Protein AF-A0A559M6P3-F1 (afdb_monomer_lite)

InterPro domains:
  IPR012621 Mitochondrial import receptor subunit TOM7 [PF08038] (33-73)

Structure (mmCIF, N/CA/C/O backbone):
data_AF-A0A559M6P3-F1
#
_entry.id   AF-A0A559M6P3-F1
#
loop_
_atom_site.group_PDB
_atom_site.id
_atom_site.type_symbol
_atom_site.label_atom_id
_atom_site.label_alt_id
_atom_site.label_comp_id
_atom_site.label_asym_id
_atom_site.label_entity_id
_atom_site.label_seq_id
_atom_site.pdbx_PDB_ins_code
_atom_site.Cartn_x
_atom_site.Cartn_y
_atom_site.Cartn_z
_atom_site.occupancy
_atom_site.B_iso_or_equiv
_atom_site.auth_seq_id
_atom_site.auth_comp_id
_atom_site.auth_asym_id
_atom_site.auth_atom_id
_atom_site.pdbx_PDB_model_num
ATOM 1 N N . MET A 1 1 ? -55.589 18.400 46.195 1.00 60.41 1 MET A N 1
ATOM 2 C CA . MET A 1 1 ? -54.527 17.386 46.419 1.00 60.41 1 MET A CA 1
ATOM 3 C C . MET A 1 1 ? -54.107 16.622 45.154 1.00 60.41 1 MET A C 1
ATOM 5 O O . MET A 1 1 ? -52.920 16.395 44.991 1.00 60.41 1 MET A O 1
ATOM 9 N N . LYS A 1 2 ? -55.008 16.286 44.211 1.00 70.44 2 LYS A N 1
ATOM 10 C CA . LYS A 1 2 ? -54.681 15.501 42.992 1.00 70.44 2 LYS A CA 1
ATOM 11 C C . LYS A 1 2 ? -53.669 16.148 42.022 1.00 70.44 2 LYS A C 1
ATOM 13 O O . LYS A 1 2 ? -52.978 15.438 41.303 1.00 70.44 2 LYS A O 1
ATOM 18 N N . HIS A 1 3 ? -53.555 17.476 42.014 1.00 53.69 3 HIS A N 1
ATOM 19 C CA . HIS A 1 3 ? -52.643 18.186 41.107 1.00 53.69 3 HIS A CA 1
ATOM 20 C C . HIS A 1 3 ? -51.169 18.106 41.530 1.00 53.69 3 HIS A C 1
ATOM 22 O O . HIS A 1 3 ? -50.309 18.030 40.664 1.00 53.69 3 HIS A O 1
ATOM 28 N N . ILE A 1 4 ? -50.879 18.042 42.833 1.00 65.56 4 ILE A N 1
ATOM 29 C CA . ILE A 1 4 ? -49.499 17.998 43.352 1.00 65.56 4 ILE A CA 1
ATOM 30 C C . ILE A 1 4 ? -48.855 16.639 43.039 1.00 65.56 4 ILE A C 1
ATOM 32 O O . ILE A 1 4 ? -47.710 16.570 42.606 1.00 65.56 4 ILE A O 1
ATOM 36 N N . VAL A 1 5 ? -49.637 15.559 43.134 1.00 71.75 5 VAL A N 1
ATOM 37 C CA . VAL A 1 5 ? -49.180 14.196 42.811 1.00 71.75 5 VAL A CA 1
ATOM 38 C C . VAL A 1 5 ? -48.808 14.055 41.328 1.00 71.75 5 VAL A C 1
ATOM 40 O O . VAL A 1 5 ? -47.851 13.363 40.992 1.00 71.75 5 VAL A O 1
ATOM 43 N N . LYS A 1 6 ? -49.518 14.750 40.427 1.00 67.94 6 LYS A N 1
ATOM 44 C CA . LYS A 1 6 ? -49.210 14.734 38.988 1.00 67.94 6 LYS A CA 1
ATOM 45 C C . LYS A 1 6 ? -47.903 15.469 38.664 1.00 67.94 6 LYS A C 1
ATOM 47 O O . LYS A 1 6 ? -47.205 15.058 37.747 1.00 67.94 6 LYS A O 1
ATOM 52 N N . VAL A 1 7 ? -47.556 16.510 39.424 1.00 70.06 7 VAL A N 1
ATOM 53 C CA . VAL A 1 7 ? -46.298 17.260 39.251 1.00 70.06 7 VAL A CA 1
ATOM 54 C C . VAL A 1 7 ? -45.097 16.432 39.724 1.00 70.06 7 VAL A C 1
ATOM 56 O O . VAL A 1 7 ? -44.101 16.362 39.013 1.00 70.06 7 VAL A O 1
ATOM 59 N N . GLN A 1 8 ? -45.231 15.686 40.826 1.00 71.00 8 GLN A N 1
ATOM 60 C CA . GLN A 1 8 ? -44.188 14.767 41.307 1.00 71.00 8 GLN A CA 1
ATOM 61 C C . GLN A 1 8 ? -43.873 13.647 40.293 1.00 71.00 8 GLN A C 1
ATOM 63 O O . GLN A 1 8 ? -42.717 13.278 40.092 1.00 71.00 8 GLN A O 1
ATOM 68 N N . ALA A 1 9 ? -44.904 13.125 39.618 1.00 71.38 9 ALA A N 1
ATOM 69 C CA . ALA A 1 9 ? -44.743 12.104 38.583 1.00 71.38 9 ALA A CA 1
ATOM 70 C C . ALA A 1 9 ? -44.068 12.644 37.306 1.00 71.38 9 ALA A C 1
ATOM 72 O O . ALA A 1 9 ? -43.375 11.897 36.620 1.00 71.38 9 ALA A O 1
ATOM 73 N N . LEU A 1 10 ? -44.244 13.936 37.002 1.00 68.06 10 LEU A N 1
ATOM 74 C CA . LEU A 1 10 ? -43.629 14.598 35.848 1.00 68.06 10 LEU A CA 1
ATOM 75 C C . LEU A 1 10 ? -42.158 14.958 36.103 1.00 68.06 10 LEU A C 1
ATOM 77 O O . LEU A 1 10 ? -41.322 14.736 35.229 1.00 68.06 10 LEU A O 1
ATOM 81 N N . GLU A 1 11 ? -41.809 15.427 37.304 1.00 67.25 11 GLU A N 1
ATOM 82 C CA . GLU A 1 11 ? -40.406 15.668 37.684 1.00 67.25 11 GLU A CA 1
ATOM 83 C C . GLU A 1 11 ? -39.592 14.370 37.720 1.00 67.25 11 GLU A C 1
ATOM 85 O O . GLU A 1 11 ? -38.444 14.335 37.271 1.00 67.25 11 GLU A O 1
ATOM 90 N N . SER A 1 12 ? -40.214 13.269 38.156 1.00 67.25 12 SER A N 1
ATOM 91 C CA . SER A 1 12 ? -39.583 11.949 38.110 1.00 67.25 12 SER A CA 1
ATOM 92 C C . SER A 1 12 ? -39.336 11.450 36.681 1.00 67.25 12 SER A C 1
ATOM 94 O O . SER A 1 12 ? -38.458 10.610 36.483 1.00 67.25 12 SER A O 1
ATOM 96 N N . GLN A 1 13 ? -40.094 11.938 35.693 1.00 62.16 13 GLN A N 1
ATOM 97 C CA . GLN A 1 13 ? -39.910 11.585 34.286 1.00 62.16 13 GLN A CA 1
ATOM 98 C C . GLN A 1 13 ? -38.849 12.465 33.602 1.00 62.16 13 GLN A C 1
ATOM 100 O O . GLN A 1 13 ? -38.087 11.974 32.772 1.00 62.16 13 GLN A O 1
ATOM 105 N N . TYR A 1 14 ? -38.752 13.745 33.979 1.00 66.81 14 TYR A N 1
ATOM 106 C CA . TYR A 1 14 ? -37.732 14.670 33.469 1.00 66.8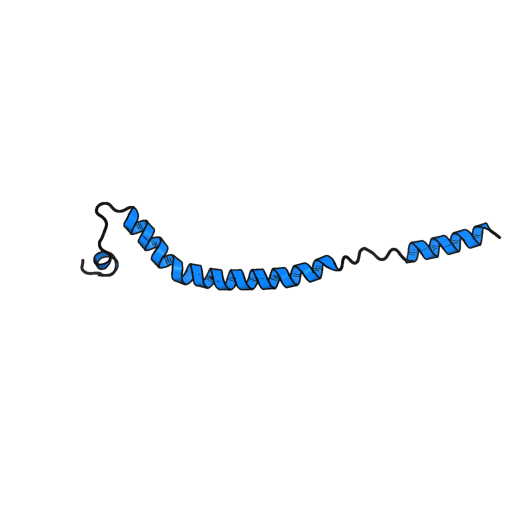1 14 TYR A CA 1
ATOM 107 C C . TYR A 1 14 ? -36.317 14.271 33.916 1.00 66.81 14 TYR A C 1
ATOM 109 O O . TYR A 1 14 ? -35.376 14.315 33.127 1.00 66.81 14 TYR A O 1
ATOM 117 N N . ASN A 1 15 ? -36.173 13.776 35.149 1.00 63.66 15 ASN A N 1
ATOM 118 C CA . ASN A 1 15 ? -34.879 13.371 35.708 1.00 63.66 15 ASN A CA 1
ATOM 119 C C . ASN A 1 15 ? -34.364 11.997 35.206 1.00 63.66 15 ASN A C 1
ATOM 121 O O . ASN A 1 15 ? -33.330 11.518 35.665 1.00 63.66 15 ASN A O 1
ATOM 125 N N . GLN A 1 16 ? -35.079 11.355 34.271 1.00 58.97 16 GLN A N 1
ATOM 126 C CA . GLN A 1 16 ? -34.681 10.111 33.586 1.00 58.97 16 GLN A CA 1
ATOM 127 C C . GLN A 1 16 ? -34.229 10.340 32.133 1.00 58.97 16 GLN A C 1
ATOM 129 O O . GLN A 1 16 ? -33.807 9.397 31.464 1.00 58.97 16 GLN A O 1
ATOM 134 N N . VAL A 1 17 ? -34.257 11.578 31.627 1.00 63.72 17 VAL A N 1
ATOM 135 C CA . VAL A 1 17 ? -33.649 11.909 30.330 1.00 63.72 17 VAL A CA 1
ATOM 136 C C . VAL A 1 17 ? -32.168 12.205 30.557 1.00 63.72 17 VAL A C 1
ATOM 138 O O . VAL A 1 17 ? -31.716 13.346 30.595 1.00 63.72 17 VAL A O 1
ATOM 141 N N . SER A 1 18 ? -31.397 11.136 30.756 1.00 63.25 18 SER A N 1
ATOM 142 C CA . SER A 1 18 ? -29.943 11.186 30.587 1.00 63.25 18 SER A CA 1
ATOM 143 C C . SER A 1 18 ? -29.633 11.572 29.133 1.00 63.25 18 SER A C 1
ATOM 145 O O . SER A 1 18 ? -30.250 10.998 28.231 1.00 63.25 18 SER A O 1
ATOM 147 N N . PRO A 1 19 ? -28.693 12.501 28.869 1.00 65.50 19 PRO A N 1
ATOM 148 C CA . PRO A 1 19 ? -28.269 12.802 27.507 1.00 65.50 19 PRO A CA 1
ATOM 149 C C . PRO A 1 19 ? -27.732 11.520 26.871 1.00 65.50 19 PRO A C 1
ATOM 151 O O . PRO A 1 19 ? -26.858 10.873 27.449 1.00 65.50 19 PRO A O 1
ATOM 154 N N . ASP A 1 20 ? -28.318 11.156 25.730 1.00 65.25 20 ASP A N 1
ATOM 155 C CA . ASP A 1 20 ? -27.945 10.077 24.810 1.00 65.25 20 ASP A CA 1
ATOM 156 C C . ASP A 1 20 ? -26.529 9.530 25.045 1.00 65.25 20 ASP A C 1
ATOM 158 O O . ASP A 1 20 ? -25.529 10.002 24.500 1.00 65.25 20 ASP A O 1
ATOM 162 N N . LYS A 1 21 ? -26.445 8.496 25.881 1.00 62.16 21 LYS A N 1
ATOM 163 C CA . LYS A 1 21 ? -25.281 7.625 25.911 1.00 62.16 21 LYS A CA 1
ATOM 164 C C . LYS A 1 21 ? -25.513 6.619 24.804 1.00 62.16 21 LYS A C 1
ATOM 166 O O . LYS A 1 21 ? -25.994 5.531 25.080 1.00 62.16 21 LYS A O 1
ATOM 171 N N . SER A 1 22 ? -25.202 6.985 23.568 1.00 59.12 22 SER A N 1
ATOM 172 C CA . SER A 1 22 ? -25.052 6.020 22.485 1.00 59.12 22 SER A CA 1
ATOM 173 C C . SER A 1 22 ? -23.809 5.160 22.783 1.00 59.12 22 SER A C 1
ATOM 175 O O . SER A 1 22 ? -22.690 5.639 22.571 1.00 59.12 22 SER A O 1
ATOM 177 N N . PRO A 1 23 ? -23.937 3.897 23.257 1.00 58.59 23 PRO A N 1
ATOM 178 C CA . PRO A 1 23 ? -22.784 3.011 23.485 1.00 58.59 23 PRO A CA 1
ATOM 179 C C . PRO A 1 23 ? -22.102 2.588 22.170 1.00 58.59 23 PRO A C 1
ATOM 181 O O . PRO A 1 23 ? -21.031 1.987 22.166 1.00 58.59 23 PRO A O 1
ATOM 184 N N . SER A 1 24 ? -22.705 2.933 21.037 1.00 58.00 24 SER A N 1
ATOM 185 C CA . SER A 1 24 ? -22.319 2.525 19.692 1.00 58.00 24 SER A CA 1
ATOM 186 C C . SER A 1 24 ? -21.132 3.306 19.114 1.00 58.00 24 SER A C 1
ATOM 188 O O . SER A 1 24 ? -20.401 2.754 18.293 1.00 58.00 24 SER A O 1
ATOM 190 N N . LYS A 1 25 ? -20.866 4.552 19.547 1.00 56.97 25 LYS A N 1
ATOM 191 C CA . LYS A 1 25 ? -19.745 5.344 18.989 1.00 56.97 25 LYS A CA 1
ATOM 192 C C . LYS A 1 25 ? -18.362 4.822 19.392 1.00 56.97 25 LYS A C 1
ATOM 194 O O . LYS A 1 25 ? -17.433 4.921 18.596 1.00 56.97 25 LYS A O 1
ATOM 199 N N . MET A 1 26 ? -18.208 4.267 20.597 1.00 60.66 26 MET A N 1
ATOM 200 C CA . MET A 1 26 ? -16.899 3.804 21.087 1.00 60.66 26 MET A CA 1
ATOM 201 C C . MET A 1 26 ? -16.560 2.387 20.609 1.00 60.66 26 MET A C 1
ATOM 203 O O . MET A 1 26 ? -15.422 2.144 20.222 1.00 60.66 26 MET A O 1
ATOM 207 N N . GLN A 1 27 ? -17.540 1.477 20.554 1.00 60.69 27 GLN A N 1
ATOM 208 C CA . GLN A 1 27 ? -17.300 0.094 20.118 1.00 60.69 27 GLN A CA 1
ATOM 209 C C . GLN A 1 27 ? -16.916 -0.001 18.635 1.00 60.69 27 GLN A C 1
ATOM 211 O O . GLN A 1 27 ? -15.946 -0.675 18.298 1.00 60.69 27 GLN A O 1
ATOM 216 N N . LEU A 1 28 ? -17.605 0.736 17.757 1.00 60.72 28 LEU A N 1
ATOM 217 C CA . LEU A 1 28 ? -17.257 0.770 16.332 1.00 60.72 28 LEU A CA 1
ATOM 218 C C . LEU A 1 28 ? -15.917 1.474 16.078 1.00 60.72 28 LEU A C 1
ATOM 220 O O . LEU A 1 28 ? -15.194 1.098 15.158 1.00 60.72 28 LEU A O 1
ATOM 224 N N . SER A 1 29 ? -15.573 2.483 16.886 1.00 68.94 29 SER A N 1
ATOM 225 C CA . SER A 1 29 ? -14.311 3.223 16.769 1.00 68.94 29 SER A CA 1
ATOM 226 C C . SER A 1 29 ? -13.099 2.326 17.017 1.00 68.94 29 SER A C 1
ATOM 228 O O . SER A 1 29 ? -12.169 2.345 16.218 1.00 68.94 29 SER A O 1
ATOM 230 N N . GLU A 1 30 ? -13.092 1.541 18.094 1.00 73.19 30 GLU A N 1
ATOM 231 C CA . GLU A 1 30 ? -11.928 0.715 18.440 1.00 73.19 30 GLU A CA 1
ATOM 232 C C . GLU A 1 30 ? -11.725 -0.442 17.450 1.00 73.19 30 GLU A C 1
ATOM 234 O O . GLU A 1 30 ? -10.612 -0.636 16.960 1.00 73.19 30 GLU A O 1
ATOM 239 N N . GLU A 1 31 ? -12.801 -1.125 17.041 1.00 71.50 31 GLU A N 1
ATOM 240 C CA . GLU A 1 31 ? -12.720 -2.160 16.000 1.00 71.50 31 GLU A CA 1
ATOM 241 C C . GLU A 1 31 ? -12.255 -1.575 14.651 1.00 71.50 31 GLU A 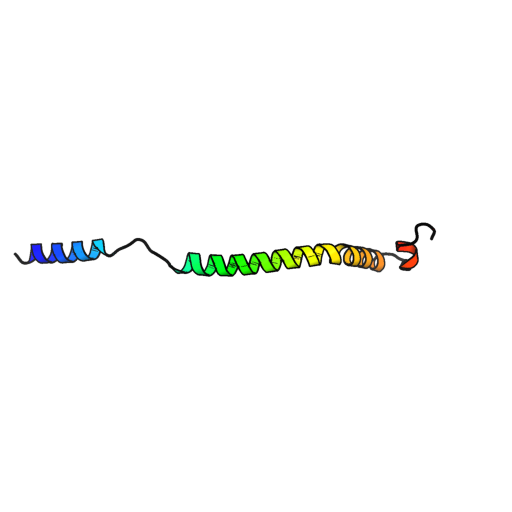C 1
ATOM 243 O O . GLU A 1 31 ? -11.408 -2.153 13.962 1.00 71.50 31 GLU A O 1
ATOM 248 N N . SER A 1 32 ? -12.770 -0.398 14.274 1.00 79.44 32 SER A N 1
ATOM 249 C CA . SER A 1 32 ? -12.374 0.269 13.028 1.00 79.44 32 SER A CA 1
ATOM 250 C C . SER A 1 32 ? -10.913 0.711 13.068 1.00 79.44 32 SER A C 1
ATOM 252 O O . S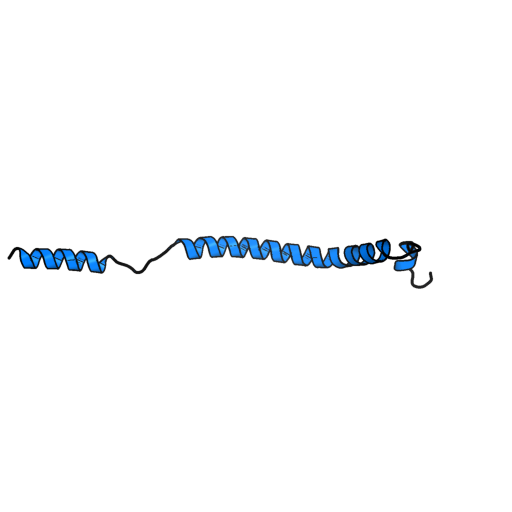ER A 1 32 ? -10.191 0.500 12.096 1.00 79.44 32 SER A O 1
ATOM 254 N N . LYS A 1 33 ? -10.440 1.275 14.186 1.00 80.38 33 LYS A N 1
ATOM 255 C CA . LYS A 1 33 ? -9.039 1.692 14.359 1.00 80.38 33 LYS A CA 1
ATOM 256 C C . LYS A 1 33 ? -8.065 0.526 14.231 1.00 80.38 33 LYS A C 1
ATOM 258 O O . LYS A 1 33 ? -7.026 0.674 13.585 1.00 80.38 33 LYS A O 1
ATOM 263 N N . GLU A 1 34 ? -8.397 -0.626 14.810 1.00 84.75 34 GLU A N 1
ATOM 264 C CA . GLU A 1 34 ? -7.551 -1.817 14.720 1.00 84.75 34 GLU A CA 1
ATOM 265 C C . GLU A 1 34 ? -7.456 -2.323 13.272 1.00 84.75 34 GLU A C 1
ATOM 267 O O . GLU A 1 34 ? -6.363 -2.607 12.774 1.00 84.75 34 GLU A O 1
ATOM 272 N N . ARG A 1 35 ? -8.585 -2.372 12.551 1.00 86.75 35 ARG A N 1
ATOM 273 C CA . ARG A 1 35 ? -8.603 -2.751 11.127 1.00 86.75 35 ARG A CA 1
ATOM 274 C C . ARG A 1 35 ? -7.821 -1.768 10.262 1.00 86.75 35 ARG A C 1
ATOM 276 O O . ARG A 1 35 ? -7.053 -2.194 9.404 1.00 86.75 35 ARG A O 1
ATOM 283 N N . ILE A 1 36 ? -7.988 -0.469 10.501 1.00 90.25 36 ILE A N 1
ATOM 284 C CA . ILE A 1 36 ? -7.285 0.585 9.762 1.00 90.25 36 ILE A CA 1
ATOM 285 C C . ILE A 1 36 ? -5.774 0.486 9.995 1.00 90.25 36 ILE A C 1
ATOM 287 O O . ILE A 1 36 ? -5.027 0.545 9.022 1.00 90.25 36 ILE A O 1
ATOM 291 N N . SER A 1 37 ? -5.315 0.249 11.230 1.00 90.75 37 SER A N 1
ATOM 292 C CA . SER A 1 37 ? -3.880 0.043 11.500 1.00 90.75 37 SER A CA 1
ATOM 293 C C . SER A 1 37 ? -3.319 -1.141 10.719 1.00 90.75 37 SER A C 1
ATOM 295 O O . SER A 1 37 ? -2.329 -0.984 10.013 1.00 90.75 37 SER A O 1
ATOM 297 N N . LYS A 1 38 ? -4.004 -2.293 10.734 1.00 91.44 38 LYS A N 1
ATOM 298 C CA . LYS A 1 38 ? -3.567 -3.484 9.982 1.00 91.44 38 LYS A CA 1
ATOM 299 C C . LYS A 1 38 ? -3.455 -3.219 8.479 1.00 91.44 38 LYS A C 1
ATOM 301 O O . LYS A 1 38 ? -2.506 -3.668 7.838 1.00 91.44 38 LYS A O 1
ATOM 306 N N . VAL A 1 39 ? -4.414 -2.488 7.907 1.00 94.56 39 VAL A N 1
ATOM 307 C CA . VAL A 1 39 ? -4.382 -2.111 6.485 1.00 94.56 39 VAL A CA 1
ATOM 308 C C . VAL A 1 39 ? -3.235 -1.145 6.198 1.00 94.56 39 VAL A C 1
ATOM 310 O O . VAL A 1 39 ? -2.557 -1.304 5.186 1.00 94.56 39 VAL A O 1
ATOM 313 N N . ILE A 1 40 ? -2.982 -0.175 7.079 1.00 93.56 40 ILE A N 1
ATOM 314 C CA . ILE A 1 40 ? -1.871 0.772 6.934 1.00 93.56 40 ILE A CA 1
ATOM 315 C C . ILE A 1 40 ? -0.527 0.040 6.986 1.00 93.56 40 ILE A C 1
ATOM 317 O O . ILE A 1 40 ? 0.311 0.260 6.110 1.00 93.56 40 ILE A O 1
ATOM 321 N N . ASP A 1 41 ? -0.342 -0.873 7.935 1.00 92.06 41 ASP A N 1
ATOM 322 C CA . ASP A 1 41 ? 0.889 -1.654 8.062 1.00 92.06 41 ASP A CA 1
ATOM 323 C C . ASP A 1 41 ? 1.141 -2.504 6.813 1.00 92.06 41 ASP A C 1
ATOM 325 O O . ASP A 1 41 ? 2.234 -2.474 6.238 1.00 92.06 41 ASP A O 1
ATOM 329 N N . LEU A 1 42 ? 0.103 -3.183 6.315 1.00 94.19 42 LEU A N 1
ATOM 330 C CA . LEU A 1 42 ? 0.195 -3.953 5.078 1.00 94.19 42 LEU A CA 1
ATOM 331 C C . LEU A 1 42 ? 0.461 -3.052 3.865 1.00 94.19 42 LEU A C 1
ATOM 333 O O . LEU A 1 42 ? 1.298 -3.381 3.027 1.00 94.19 42 LEU A O 1
ATOM 337 N N . SER A 1 43 ? -0.211 -1.902 3.774 1.00 93.62 43 SER A N 1
ATOM 338 C CA . SER A 1 43 ? -0.022 -0.950 2.675 1.00 93.62 43 SER A CA 1
ATOM 339 C C . SER A 1 43 ? 1.401 -0.402 2.628 1.00 93.62 43 SER A C 1
ATOM 341 O O . SER A 1 43 ? 1.962 -0.264 1.543 1.00 93.62 43 SER A O 1
ATOM 343 N N . ARG A 1 44 ? 2.027 -0.159 3.787 1.00 93.50 44 ARG A N 1
ATOM 344 C CA . ARG A 1 44 ? 3.411 0.310 3.867 1.00 93.50 44 ARG A CA 1
ATOM 345 C C . ARG A 1 44 ? 4.361 -0.721 3.264 1.00 93.50 44 ARG A C 1
ATOM 347 O O . ARG A 1 44 ? 5.211 -0.356 2.458 1.00 93.50 44 ARG A O 1
ATOM 354 N N . VAL A 1 45 ? 4.181 -1.997 3.601 1.00 94.88 45 VAL A N 1
ATOM 355 C CA . VAL A 1 45 ? 4.968 -3.108 3.042 1.00 94.88 45 VAL A CA 1
ATOM 356 C C . VAL A 1 45 ? 4.699 -3.269 1.543 1.00 94.88 45 VAL A C 1
ATOM 358 O O . VAL A 1 45 ? 5.637 -3.369 0.754 1.00 94.88 45 VAL A O 1
ATOM 361 N N . ALA A 1 46 ? 3.432 -3.231 1.131 1.00 95.06 46 ALA A N 1
ATOM 362 C CA . ALA A 1 46 ? 3.036 -3.380 -0.266 1.00 95.06 46 ALA A CA 1
ATOM 363 C C . ALA A 1 46 ? 3.592 -2.259 -1.154 1.00 95.06 46 ALA A C 1
ATOM 365 O O . ALA A 1 46 ? 4.114 -2.538 -2.227 1.00 95.06 46 ALA A O 1
ATOM 366 N N . ILE A 1 47 ? 3.537 -1.002 -0.706 1.00 95.19 47 ILE A N 1
ATOM 367 C CA . ILE A 1 47 ? 4.131 0.128 -1.429 1.00 95.19 47 ILE A CA 1
ATOM 368 C C . ILE A 1 47 ? 5.652 -0.009 -1.433 1.00 95.19 47 ILE A C 1
ATOM 370 O O . ILE A 1 47 ? 6.264 0.148 -2.484 1.00 95.19 47 ILE A O 1
ATOM 374 N N . HIS A 1 48 ? 6.266 -0.344 -0.295 1.00 92.75 48 HIS A N 1
ATOM 375 C CA . HIS A 1 48 ? 7.721 -0.421 -0.176 1.00 92.75 48 HIS A CA 1
ATOM 376 C C . HIS A 1 48 ? 8.352 -1.511 -1.048 1.00 92.75 48 HIS A C 1
ATOM 378 O O . HIS A 1 48 ? 9.420 -1.296 -1.602 1.00 92.75 48 HIS A O 1
ATOM 384 N N . TYR A 1 49 ? 7.706 -2.659 -1.228 1.00 92.31 49 TYR A N 1
ATOM 385 C CA . TYR A 1 49 ? 8.231 -3.690 -2.127 1.00 92.31 49 TYR A CA 1
ATOM 386 C C . TYR A 1 49 ? 7.623 -3.627 -3.530 1.00 92.31 49 TYR A C 1
ATOM 388 O O . TYR A 1 49 ? 8.242 -4.076 -4.490 1.00 92.31 49 TYR A O 1
ATOM 396 N N . GLY A 1 50 ? 6.433 -3.043 -3.671 1.00 94.25 50 GLY A N 1
ATOM 397 C CA . GLY A 1 50 ? 5.708 -2.942 -4.934 1.00 94.25 50 GLY A CA 1
ATOM 398 C C . GLY A 1 50 ? 6.098 -1.744 -5.796 1.00 94.25 50 GLY A C 1
ATOM 399 O O . GLY A 1 50 ? 5.926 -1.820 -7.012 1.00 94.25 50 GLY A O 1
ATOM 400 N N . TYR A 1 51 ? 6.655 -0.664 -5.226 1.00 92.75 51 TYR A N 1
ATOM 401 C CA . TYR A 1 51 ? 6.978 0.536 -6.008 1.00 92.75 51 TYR A CA 1
ATOM 402 C C . TYR A 1 51 ? 7.980 0.234 -7.128 1.00 92.75 51 TYR A C 1
ATOM 404 O O . TYR A 1 51 ? 7.783 0.681 -8.255 1.00 92.75 51 TYR A O 1
ATOM 412 N N . LEU A 1 52 ? 9.026 -0.548 -6.841 1.00 90.38 52 LEU A N 1
ATOM 413 C CA . LEU A 1 52 ? 10.103 -0.824 -7.787 1.00 90.38 52 LEU A CA 1
ATOM 414 C C . LEU A 1 52 ? 9.629 -1.713 -8.960 1.00 90.38 52 LEU A C 1
ATOM 416 O O . LEU A 1 52 ? 9.814 -1.310 -10.110 1.00 90.38 52 LEU A O 1
ATOM 420 N N . PRO A 1 53 ? 8.950 -2.858 -8.730 1.00 87.56 53 PRO A N 1
ATOM 421 C CA . PRO A 1 53 ? 8.316 -3.621 -9.805 1.00 87.56 53 PRO A CA 1
ATOM 422 C C . PRO A 1 53 ? 7.324 -2.796 -10.631 1.00 87.56 53 PRO A C 1
ATOM 424 O O . PRO A 1 53 ? 7.305 -2.915 -11.856 1.00 87.56 53 PRO A O 1
ATOM 427 N N . LEU A 1 54 ? 6.521 -1.942 -9.984 1.00 90.75 54 LEU A N 1
ATOM 428 C CA . LEU A 1 54 ? 5.503 -1.135 -10.655 1.00 90.75 54 LEU A CA 1
ATOM 429 C C . LEU A 1 54 ? 6.121 -0.143 -11.648 1.00 90.75 54 LEU A C 1
ATOM 431 O O . LEU A 1 54 ? 5.696 -0.088 -12.803 1.00 90.75 54 LEU A O 1
ATOM 435 N N . ILE A 1 55 ? 7.136 0.620 -11.228 1.00 88.25 55 ILE A N 1
ATOM 436 C CA . ILE A 1 55 ? 7.790 1.589 -12.119 1.00 88.25 55 ILE A CA 1
ATOM 437 C C . ILE A 1 55 ? 8.545 0.895 -13.257 1.00 88.25 55 ILE A C 1
ATOM 439 O O . ILE A 1 55 ? 8.509 1.372 -14.390 1.00 88.25 55 ILE A O 1
ATOM 443 N N . LEU A 1 56 ? 9.171 -0.256 -12.987 1.00 85.69 56 LEU A N 1
ATOM 444 C CA . LEU A 1 56 ? 9.860 -1.049 -14.005 1.00 85.69 56 LEU A CA 1
ATOM 445 C C . LEU A 1 56 ? 8.879 -1.578 -15.049 1.00 85.69 56 LEU A C 1
ATOM 447 O O . LEU A 1 56 ? 9.158 -1.503 -16.243 1.00 85.69 56 LEU A O 1
ATOM 451 N N . TYR A 1 57 ? 7.712 -2.060 -14.620 1.00 85.19 57 TYR A N 1
ATOM 452 C CA . TYR A 1 57 ? 6.668 -2.531 -15.523 1.00 85.19 57 TYR A CA 1
ATOM 453 C C . TYR A 1 57 ? 6.131 -1.407 -16.420 1.00 85.19 57 TYR A C 1
ATOM 455 O O . TYR A 1 57 ? 6.000 -1.579 -17.635 1.00 85.19 57 TYR A O 1
ATOM 463 N N . LEU A 1 58 ? 5.865 -0.230 -15.847 1.00 85.50 58 LEU A N 1
ATOM 464 C CA . LEU A 1 58 ? 5.420 0.939 -16.611 1.00 85.50 58 LEU A CA 1
ATOM 465 C C . LEU A 1 58 ? 6.481 1.418 -17.612 1.00 85.50 58 LEU A C 1
ATOM 467 O O . LEU A 1 58 ? 6.138 1.744 -18.747 1.00 85.50 58 LEU A O 1
ATOM 471 N N . GLY A 1 59 ? 7.759 1.428 -17.221 1.00 81.94 59 GLY A N 1
ATOM 472 C CA . GLY A 1 59 ? 8.866 1.766 -18.117 1.00 81.94 59 GLY A CA 1
ATOM 473 C C . GLY A 1 59 ? 9.015 0.750 -19.250 1.00 81.94 59 GLY A C 1
ATOM 474 O O . GLY A 1 59 ? 9.038 1.121 -20.418 1.00 81.94 59 GLY A O 1
ATOM 475 N N . TYR A 1 60 ? 9.010 -0.542 -18.918 1.00 78.44 60 TYR A N 1
ATOM 476 C CA . TYR A 1 60 ? 9.140 -1.633 -19.884 1.00 78.44 60 TYR A CA 1
ATOM 477 C C . TYR A 1 60 ? 8.016 -1.652 -20.931 1.00 78.44 60 TYR A C 1
ATOM 479 O O . TYR A 1 60 ? 8.263 -1.905 -22.108 1.00 78.44 60 TYR A O 1
ATOM 487 N N . THR A 1 61 ? 6.776 -1.380 -20.517 1.00 76.38 61 THR A N 1
ATOM 488 C CA . THR A 1 61 ? 5.603 -1.439 -21.406 1.00 76.38 61 THR A CA 1
ATOM 489 C C . THR A 1 61 ? 5.482 -0.248 -22.356 1.00 76.38 61 THR A C 1
ATOM 491 O O . THR A 1 61 ? 4.821 -0.381 -23.384 1.00 76.38 61 THR A O 1
ATOM 494 N N . ARG A 1 62 ? 6.111 0.896 -22.052 1.00 70.38 62 ARG A N 1
ATOM 495 C CA . ARG A 1 62 ? 6.023 2.123 -22.867 1.00 70.38 62 ARG A CA 1
ATOM 496 C C . ARG A 1 62 ? 7.240 2.398 -23.7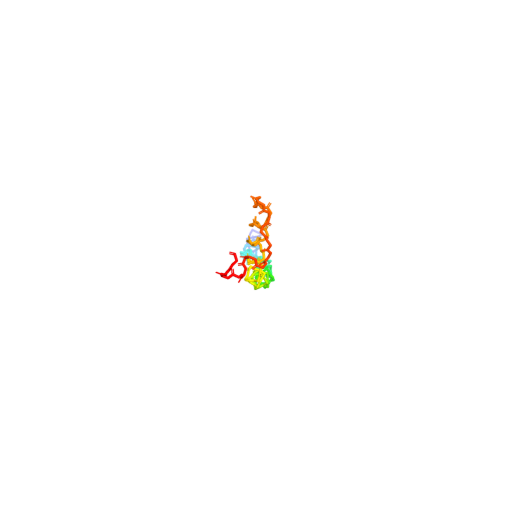52 1.00 70.38 62 ARG A C 1
ATOM 498 O O . ARG A 1 62 ? 7.195 3.336 -24.542 1.00 70.38 62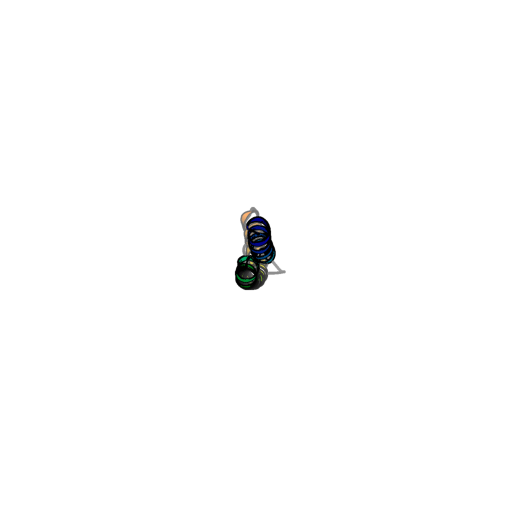 ARG A O 1
ATOM 505 N N . SER A 1 63 ? 8.313 1.622 -23.633 1.00 62.69 63 SER A N 1
ATOM 506 C CA . SER A 1 63 ? 9.508 1.783 -24.466 1.00 62.69 63 SER A CA 1
ATOM 507 C C . SER A 1 63 ? 9.422 0.950 -25.748 1.00 62.69 63 SER A C 1
ATOM 509 O O . SER A 1 63 ? 9.290 -0.273 -25.685 1.00 62.69 63 SER A O 1
ATOM 511 N N . GLU A 1 64 ? 9.573 1.597 -26.906 1.00 63.16 64 GLU A N 1
ATOM 512 C CA . GLU A 1 64 ? 9.904 0.932 -28.171 1.00 63.16 64 GLU A CA 1
ATOM 513 C C . GLU A 1 64 ? 11.321 1.323 -28.619 1.00 63.16 64 GLU A C 1
ATOM 515 O O . GLU A 1 64 ? 11.592 2.517 -28.768 1.00 63.16 64 GLU A O 1
ATOM 520 N N . PRO A 1 65 ? 12.232 0.355 -28.848 1.00 70.56 65 PRO A N 1
ATOM 521 C CA . PRO A 1 65 ? 12.109 -1.086 -28.594 1.00 70.56 65 PRO A CA 1
ATOM 522 C C . PRO A 1 65 ? 12.144 -1.422 -27.090 1.00 70.56 65 PRO A C 1
ATOM 524 O O . PRO A 1 65 ? 12.800 -0.738 -26.305 1.00 70.56 65 PRO A O 1
ATOM 527 N N . ARG A 1 66 ? 11.454 -2.497 -26.677 1.00 65.19 66 ARG A N 1
ATOM 528 C CA . ARG A 1 66 ? 11.365 -2.896 -25.260 1.00 65.19 66 ARG A CA 1
ATOM 529 C C . ARG A 1 66 ? 12.757 -3.245 -24.706 1.00 65.19 66 ARG A C 1
ATOM 531 O O . ARG A 1 66 ? 13.374 -4.188 -25.209 1.00 65.19 66 ARG A O 1
ATOM 538 N N . PRO A 1 67 ? 13.267 -2.538 -23.683 1.00 69.12 67 PRO A N 1
ATOM 539 C CA . PRO A 1 67 ? 14.591 -2.802 -23.133 1.00 69.12 67 PRO A CA 1
ATOM 540 C C . PRO A 1 67 ? 14.612 -4.167 -22.437 1.00 69.12 67 PRO A C 1
ATOM 542 O O . PRO A 1 67 ? 13.687 -4.518 -21.705 1.00 69.12 67 PRO A O 1
ATOM 545 N N . SER A 1 68 ? 15.668 -4.957 -22.643 1.00 66.12 68 SER A N 1
ATOM 546 C CA . SER A 1 68 ? 15.864 -6.190 -21.876 1.00 66.12 68 SER A CA 1
ATOM 547 C C . SER A 1 68 ? 16.125 -5.849 -20.403 1.00 66.12 68 SER A C 1
ATOM 549 O O . SER A 1 68 ? 16.809 -4.871 -20.103 1.00 66.12 68 SER A O 1
ATOM 551 N N . LEU A 1 69 ? 15.607 -6.661 -19.470 1.00 69.31 69 LEU A N 1
ATOM 552 C CA . LEU A 1 69 ? 15.781 -6.444 -18.021 1.00 69.31 69 LEU A CA 1
ATOM 553 C C . LEU A 1 69 ? 17.261 -6.287 -17.627 1.00 69.31 69 LEU A C 1
ATOM 555 O O . LEU A 1 69 ? 17.592 -5.520 -16.732 1.00 69.31 69 LEU A O 1
ATOM 559 N N . ILE A 1 70 ? 18.161 -6.950 -18.354 1.00 66.56 70 ILE A N 1
ATOM 560 C CA . ILE A 1 70 ? 19.614 -6.872 -18.158 1.00 66.56 70 ILE A CA 1
ATOM 561 C C . ILE A 1 70 ? 20.148 -5.452 -18.427 1.00 66.56 70 ILE A C 1
ATOM 563 O O . ILE A 1 70 ? 21.038 -5.008 -17.711 1.00 66.56 70 ILE A O 1
ATOM 567 N N . ARG A 1 71 ? 19.584 -4.702 -19.387 1.00 67.50 71 ARG A N 1
ATOM 568 C CA . ARG A 1 71 ? 19.974 -3.302 -19.659 1.00 67.50 71 ARG A CA 1
ATOM 569 C C . ARG A 1 71 ? 19.468 -2.313 -18.609 1.00 67.50 71 ARG A C 1
ATOM 571 O O . ARG A 1 71 ? 20.042 -1.247 -18.463 1.00 67.50 71 ARG A O 1
ATOM 578 N N . LEU A 1 72 ? 18.414 -2.659 -17.869 1.00 70.06 72 LEU A N 1
ATOM 579 C CA . LEU A 1 72 ? 17.885 -1.828 -16.779 1.00 70.06 72 LEU A CA 1
ATOM 580 C C . LEU A 1 72 ? 18.741 -1.904 -15.508 1.00 70.06 72 LEU A C 1
ATOM 582 O O . LEU A 1 72 ? 18.812 -0.931 -14.765 1.00 70.06 72 LEU A O 1
ATOM 586 N N . PHE A 1 73 ? 19.381 -3.050 -15.261 1.00 74.00 73 PHE A N 1
ATOM 587 C CA . PHE A 1 73 ? 20.196 -3.277 -14.063 1.00 74.00 73 PHE A CA 1
ATOM 588 C C . PHE A 1 73 ? 21.707 -3.243 -14.324 1.00 74.00 73 PHE A C 1
ATOM 590 O O . PHE A 1 73 ? 22.479 -3.155 -13.372 1.00 74.00 73 PHE A O 1
ATOM 597 N N . SER A 1 74 ? 22.143 -3.314 -15.585 1.00 76.12 74 SER A N 1
ATOM 598 C CA . SER A 1 74 ? 23.556 -3.217 -15.946 1.00 76.12 74 SER A CA 1
ATOM 599 C C . SER A 1 74 ? 23.937 -1.766 -16.242 1.00 76.12 74 SER A C 1
ATOM 601 O O . SER A 1 74 ? 23.449 -1.209 -17.224 1.00 76.12 74 SER A O 1
ATOM 603 N N . PRO A 1 75 ? 24.861 -1.160 -15.478 1.00 68.19 75 PRO A N 1
ATOM 604 C CA . PRO A 1 75 ? 25.385 0.171 -15.784 1.00 68.19 75 PRO A CA 1
ATOM 605 C C . PRO A 1 75 ? 26.275 0.211 -17.046 1.00 68.19 75 PRO A C 1
ATOM 607 O O . PRO A 1 75 ? 26.796 1.270 -17.377 1.00 68.19 75 PRO A O 1
ATOM 610 N N . LEU A 1 76 ? 26.482 -0.924 -17.732 1.00 68.56 76 LEU A N 1
ATOM 611 C CA . LEU A 1 76 ? 27.430 -1.089 -18.845 1.00 68.56 76 LEU A CA 1
ATOM 612 C C . LEU A 1 76 ? 26.776 -1.556 -20.166 1.00 68.56 76 LEU A C 1
ATOM 614 O O . LEU A 1 76 ? 27.489 -2.049 -21.039 1.00 68.56 76 LEU A O 1
ATOM 618 N N . ALA A 1 77 ? 25.446 -1.474 -20.304 1.00 59.53 77 ALA A N 1
ATOM 619 C CA . ALA A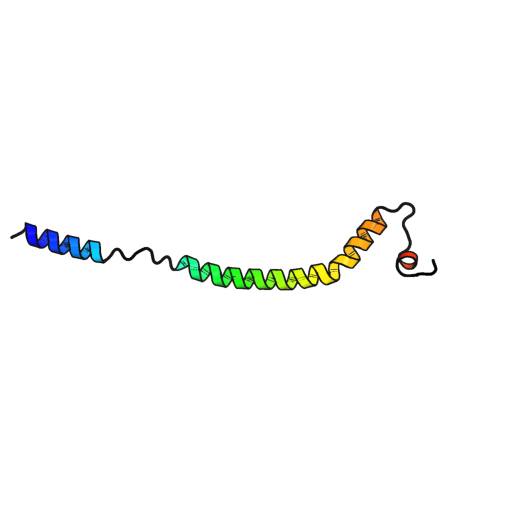 1 77 ? 24.699 -2.004 -21.459 1.00 59.53 77 ALA A CA 1
ATOM 620 C C . ALA A 1 77 ? 23.951 -0.943 -22.294 1.00 59.53 77 ALA A C 1
ATOM 622 O O . ALA A 1 77 ? 23.945 0.240 -21.908 1.00 59.53 77 ALA A O 1
#

Sequence (77 aa):
MKHIVKVQALESQYNQVSPDKSPSKMQLSEESKERISKVIDLSRVAIHYGYLPLILYLGYTRSEPRPSLIRLFSPLA

pLDDT: mean 74.86, std 12.47, range [53.69, 95.19]

Organism: NCBI:txid215461

Secondary structure (DSSP, 8-state):
-HHHHHHHHHHHHHTT------THHHHHHHHHHHHHHHHHHHHHHHHHHHHHHHHHHHHHHH-SSPPPHHHHH-TT-

Radius of gyration: 32.83 Å; chains: 1; bounding box: 82×25×75 Å

Foldseek 3Di:
DVVVVVVVVVVVVVVPCDPDPPVPPVVCVVVVVVVVVVVVVVVVVCCVVVVVVVVLVVQQVPDVVRDDPCVVPDPPD